Protein AF-A0A7C6WBZ3-F1 (afdb_monomer)

Solvent-accessible surface area (backbone atoms only — not comparable to full-atom values): 3735 Å² total; per-residue (Å²): 108,71,69,56,52,52,50,53,51,51,50,55,61,71,67,59,75,66,39,97,93,46,70,65,77,30,40,65,53,53,47,51,51,49,41,69,75,66,67,58,86,70,89,75,51,65,67,57,42,37,78,76,35,69,93,59,45,79,47,92

Foldseek 3Di:
DLVVLQVLLVVLQVPDDADPVRRHQAQCNSVVVSCVPPVDPPDDHLVNCLVSPVVCVPGD

pLDDT: mean 91.6, std 8.35, range [66.25, 97.75]

Nearest PDB structures (foldseek):
  7os0-assembly1_A  TM=4.575E-01  e=9.433E+00  Rhodobacter capsulatus SB 1003

Secondary structure (DSSP, 8-state):
-HHHHHHHHHHHHHT----SS--S--HHHHHHHHHHHHT--S---HHHHHHH-GGGTT--

Radius of gyration: 10.95 Å; Cα contacts (8 Å, |Δi|>4): 39; chains: 1; bounding box: 23×18×30 Å

Mean predicted aligned error: 3.27 Å

Sequence (60 aa):
MEMEIVQRLKDIAGDFEPSAEEPELTMFGLISRYNKKYKNTELIGGEWVRENIPELADLP

Structure (mmCIF, N/CA/C/O backbone):
data_AF-A0A7C6WBZ3-F1
#
_entry.id   AF-A0A7C6WBZ3-F1
#
loop_
_atom_site.group_PDB
_atom_site.id
_atom_site.type_symbol
_atom_site.label_atom_id
_atom_site.label_alt_id
_atom_site.label_comp_id
_atom_site.label_asym_id
_atom_site.label_entity_id
_atom_site.label_seq_id
_atom_site.pdbx_PDB_ins_code
_atom_site.Cartn_x
_atom_site.Cartn_y
_atom_site.Cartn_z
_atom_site.occupancy
_atom_site.B_iso_or_equiv
_atom_site.auth_seq_id
_atom_site.auth_comp_id
_atom_site.auth_asym_id
_atom_site.auth_atom_id
_atom_site.pdbx_PDB_model_num
ATOM 1 N N . MET A 1 1 ? -12.832 -1.412 12.547 1.00 67.62 1 MET A N 1
ATOM 2 C CA . MET A 1 1 ? -12.354 -0.198 11.861 1.00 67.62 1 MET A CA 1
ATOM 3 C C . MET A 1 1 ? -10.887 -0.367 11.513 1.00 67.62 1 MET A C 1
ATOM 5 O O . MET A 1 1 ? -10.593 -0.589 10.353 1.00 67.62 1 MET A O 1
ATOM 9 N N . GLU A 1 2 ? -9.998 -0.470 12.500 1.00 76.06 2 GLU A N 1
ATOM 10 C CA . GLU A 1 2 ? -8.559 -0.666 12.266 1.00 76.06 2 GLU A CA 1
ATOM 11 C C . GLU A 1 2 ? -8.213 -1.934 11.464 1.00 76.06 2 GLU A C 1
ATOM 13 O O . GLU A 1 2 ? -7.569 -1.856 10.423 1.00 76.06 2 GLU A O 1
ATOM 18 N N . MET A 1 3 ? -8.761 -3.093 11.853 1.00 84.31 3 MET A N 1
ATOM 19 C CA . MET A 1 3 ? -8.605 -4.343 11.088 1.00 84.31 3 MET A CA 1
ATOM 20 C C . MET A 1 3 ? -9.099 -4.246 9.637 1.00 84.31 3 MET A C 1
ATOM 22 O O . MET A 1 3 ? -8.568 -4.917 8.757 1.00 84.31 3 MET A O 1
ATOM 26 N N . GLU A 1 4 ? -10.120 -3.428 9.379 1.00 90.62 4 GLU A N 1
ATOM 27 C CA . GLU A 1 4 ? -10.663 -3.255 8.032 1.00 90.62 4 GLU A CA 1
ATOM 28 C C . GLU A 1 4 ? -9.723 -2.404 7.170 1.00 90.62 4 GLU A C 1
ATOM 30 O O . GLU A 1 4 ? -9.507 -2.723 6.004 1.00 90.62 4 GLU A O 1
ATOM 35 N N . ILE A 1 5 ? -9.103 -1.371 7.751 1.00 91.31 5 ILE A N 1
ATOM 36 C CA . ILE A 1 5 ? -8.055 -0.577 7.098 1.00 91.31 5 ILE A CA 1
ATOM 37 C C . ILE A 1 5 ? -6.852 -1.463 6.762 1.00 91.31 5 ILE A C 1
ATOM 39 O O . ILE A 1 5 ? -6.394 -1.460 5.619 1.00 91.31 5 ILE A O 1
ATOM 43 N N . VAL A 1 6 ? -6.386 -2.263 7.729 1.00 94.19 6 VAL A N 1
A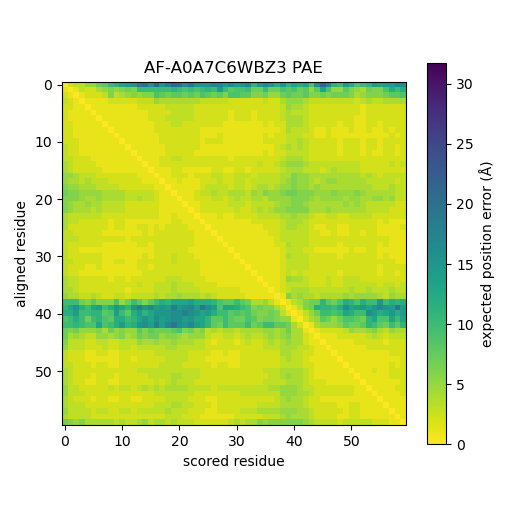TOM 44 C CA . VAL A 1 6 ? -5.262 -3.192 7.538 1.00 94.19 6 VAL A CA 1
ATOM 45 C C . VAL A 1 6 ? -5.539 -4.154 6.390 1.00 94.19 6 VAL A C 1
ATOM 47 O O . VAL A 1 6 ? -4.715 -4.273 5.484 1.00 94.19 6 VAL A O 1
ATOM 50 N N . GLN A 1 7 ? -6.706 -4.804 6.384 1.00 94.69 7 GLN A N 1
ATOM 51 C CA . GLN A 1 7 ? -7.042 -5.760 5.331 1.00 94.69 7 GLN A CA 1
ATOM 52 C C . GLN A 1 7 ? -7.093 -5.085 3.959 1.00 94.69 7 GLN A C 1
ATOM 54 O O . GLN A 1 7 ? -6.474 -5.561 3.017 1.00 94.69 7 GLN A O 1
ATOM 59 N N . ARG A 1 8 ? -7.746 -3.926 3.853 1.00 94.75 8 ARG A N 1
ATOM 60 C CA . ARG A 1 8 ? -7.848 -3.183 2.591 1.00 94.75 8 ARG A CA 1
ATOM 61 C C . ARG A 1 8 ? -6.490 -2.739 2.044 1.00 94.75 8 ARG A C 1
ATOM 63 O O . ARG A 1 8 ? -6.321 -2.709 0.827 1.00 94.7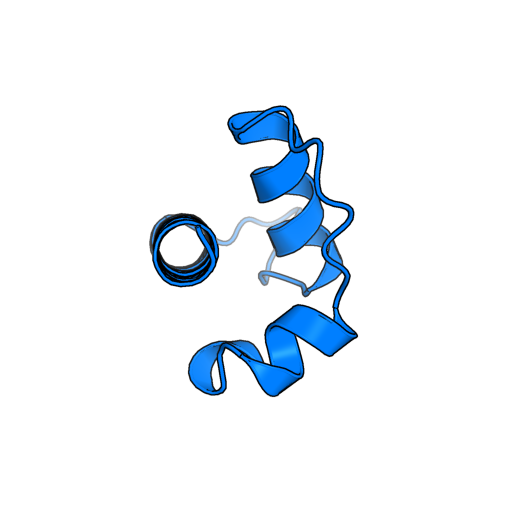5 8 ARG A O 1
ATOM 70 N N . LEU A 1 9 ? -5.550 -2.356 2.910 1.00 95.25 9 LEU A N 1
ATOM 71 C CA . LEU A 1 9 ? -4.186 -2.004 2.506 1.00 95.25 9 LEU A CA 1
ATOM 72 C C . LEU A 1 9 ? -3.413 -3.240 2.036 1.00 95.25 9 LEU A C 1
ATOM 74 O O . LEU A 1 9 ? -2.753 -3.175 1.001 1.00 95.25 9 LEU A O 1
ATOM 78 N N . LYS A 1 10 ? -3.550 -4.374 2.733 1.00 96.81 10 LYS A N 1
ATOM 79 C CA . LYS A 1 10 ? -2.969 -5.654 2.301 1.00 96.81 10 LYS A CA 1
ATOM 80 C C . LYS A 1 10 ? -3.531 -6.114 0.957 1.00 96.81 10 LYS A C 1
ATOM 82 O O . LYS A 1 10 ? -2.755 -6.542 0.112 1.00 96.81 10 LYS A O 1
ATOM 87 N N . ASP A 1 11 ? -4.832 -5.952 0.728 1.00 96.94 11 ASP A N 1
ATOM 88 C CA . ASP A 1 11 ? -5.466 -6.283 -0.551 1.00 96.94 11 ASP A CA 1
ATOM 89 C C . ASP A 1 11 ? -4.901 -5.413 -1.684 1.00 96.94 11 ASP A C 1
ATOM 91 O O . ASP A 1 11 ? -4.517 -5.925 -2.726 1.00 96.94 11 ASP A O 1
ATOM 95 N N . ILE A 1 12 ? -4.765 -4.096 -1.471 1.00 96.44 12 ILE A N 1
ATOM 96 C CA . ILE A 1 12 ? -4.157 -3.198 -2.470 1.00 96.44 12 ILE A CA 1
ATOM 97 C C . ILE A 1 12 ? -2.707 -3.588 -2.763 1.00 96.44 12 ILE A C 1
ATOM 99 O O . ILE A 1 12 ? -2.290 -3.518 -3.917 1.00 96.44 12 ILE A O 1
ATOM 103 N N . ALA A 1 13 ? -1.942 -3.958 -1.734 1.00 97.44 13 ALA A N 1
ATOM 104 C CA . ALA A 1 13 ? -0.562 -4.390 -1.904 1.00 97.44 13 ALA A CA 1
ATOM 105 C C . ALA A 1 13 ? -0.465 -5.731 -2.649 1.00 97.44 13 ALA A C 1
ATOM 107 O O . ALA A 1 13 ? 0.404 -5.887 -3.499 1.00 97.44 13 ALA A O 1
ATOM 108 N N . GLY A 1 14 ? -1.367 -6.675 -2.364 1.00 97.31 14 GLY A N 1
ATOM 109 C CA . GLY A 1 14 ? -1.434 -7.972 -3.042 1.00 97.31 14 GLY A CA 1
ATOM 110 C C . GLY A 1 14 ? -1.906 -7.882 -4.494 1.00 97.31 14 GLY A C 1
ATOM 111 O O . GLY A 1 14 ? -1.452 -8.661 -5.325 1.00 97.31 14 GLY A O 1
ATOM 112 N N . ASP A 1 15 ? -2.761 -6.907 -4.804 1.00 96.88 15 ASP A N 1
ATOM 113 C CA . ASP A 1 15 ? -3.260 -6.630 -6.157 1.00 96.88 15 ASP A CA 1
ATOM 114 C C . ASP A 1 15 ? -2.299 -5.743 -6.979 1.00 96.88 15 ASP A C 1
ATOM 116 O O . ASP A 1 15 ? -2.602 -5.391 -8.123 1.00 96.88 15 ASP A O 1
ATOM 120 N N . PHE A 1 16 ? -1.174 -5.300 -6.406 1.00 97.00 16 PHE A N 1
ATOM 121 C CA . PHE A 1 16 ? -0.242 -4.426 -7.111 1.00 97.00 16 PHE A CA 1
ATOM 122 C C . PHE A 1 16 ? 0.540 -5.196 -8.180 1.00 97.00 16 PHE A C 1
ATOM 124 O O . PHE A 1 16 ? 1.328 -6.091 -7.877 1.00 97.00 16 PHE A O 1
ATOM 131 N N . GLU A 1 17 ? 0.378 -4.775 -9.433 1.00 95.94 17 GLU A N 1
ATOM 132 C CA . GLU A 1 17 ? 1.167 -5.256 -10.563 1.00 95.94 17 GLU A CA 1
ATOM 133 C C . GLU A 1 17 ? 2.189 -4.188 -10.989 1.00 95.94 17 GLU A C 1
ATOM 135 O O . GLU A 1 17 ? 1.790 -3.105 -11.436 1.00 95.94 17 GLU A O 1
ATOM 140 N N . PRO A 1 18 ? 3.501 -4.473 -10.875 1.00 95.81 18 PRO A N 1
ATOM 141 C CA . PRO A 1 18 ? 4.549 -3.605 -11.391 1.00 95.81 18 PRO A CA 1
ATOM 142 C C . PRO A 1 18 ? 4.383 -3.299 -12.880 1.00 95.81 18 PRO A C 1
ATOM 144 O O . PRO A 1 18 ? 4.046 -4.167 -13.687 1.00 95.81 18 PRO A O 1
ATOM 147 N N . SER A 1 19 ? 4.717 -2.074 -13.266 1.00 95.44 19 SER A N 1
ATOM 148 C CA . SER A 1 19 ? 4.747 -1.634 -14.659 1.00 95.44 19 SER A CA 1
ATOM 149 C C . SER A 1 19 ? 6.017 -0.840 -14.962 1.00 95.44 19 SER A C 1
ATOM 151 O O . SER A 1 19 ? 6.783 -0.499 -14.066 1.00 95.44 19 SER A O 1
ATOM 153 N N . ALA A 1 20 ? 6.247 -0.513 -16.236 1.00 95.62 20 ALA A N 1
ATOM 154 C CA . ALA A 1 20 ? 7.382 0.326 -16.624 1.00 95.62 20 ALA A CA 1
ATOM 155 C C . ALA A 1 20 ? 7.323 1.741 -16.008 1.00 95.62 20 ALA A C 1
ATOM 157 O O . ALA A 1 20 ? 8.365 2.352 -15.793 1.00 95.62 20 ALA A O 1
ATOM 158 N N . GLU A 1 21 ? 6.119 2.255 -15.736 1.00 92.00 21 GLU A N 1
ATOM 159 C CA . GLU A 1 21 ? 5.903 3.587 -15.152 1.00 92.00 21 GLU A CA 1
ATOM 160 C C . GLU A 1 21 ? 5.909 3.563 -13.616 1.00 92.00 21 GLU A C 1
ATOM 162 O O . GLU A 1 21 ? 6.307 4.538 -12.983 1.00 92.00 21 GLU A O 1
ATOM 167 N N . GLU A 1 22 ? 5.500 2.443 -13.016 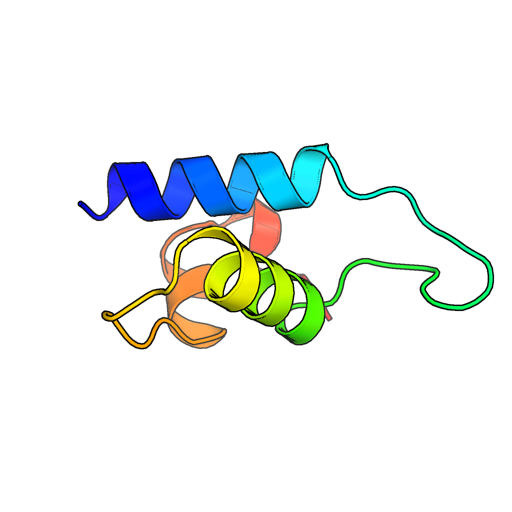1.00 94.38 22 GLU A N 1
ATOM 168 C CA . GLU A 1 22 ? 5.479 2.220 -11.568 1.00 94.38 22 GLU A CA 1
ATOM 169 C C . GLU A 1 22 ? 6.064 0.824 -11.279 1.00 94.38 22 GLU A C 1
ATOM 171 O O . GLU A 1 22 ? 5.319 -0.159 -11.227 1.00 94.38 22 GLU A O 1
ATOM 176 N N . PRO A 1 23 ? 7.400 0.701 -11.168 1.00 96.12 23 PRO A N 1
ATOM 177 C CA . PRO A 1 23 ? 8.076 -0.596 -11.058 1.00 96.12 23 PRO A CA 1
ATOM 178 C C . PRO A 1 23 ? 7.957 -1.234 -9.670 1.00 96.12 23 PRO A C 1
ATOM 180 O O . PRO A 1 23 ? 8.198 -2.429 -9.520 1.00 96.12 23 PRO A O 1
ATOM 183 N N . GLU A 1 24 ? 7.592 -0.458 -8.654 1.00 96.75 24 GLU A N 1
ATOM 184 C CA . GLU A 1 24 ? 7.414 -0.927 -7.285 1.00 96.75 24 GLU A CA 1
ATOM 185 C C . GLU A 1 24 ? 6.300 -0.150 -6.589 1.00 96.75 24 GLU A C 1
ATOM 187 O O . GLU A 1 24 ? 6.019 1.006 -6.920 1.00 96.75 24 GLU A O 1
ATOM 192 N N . LEU A 1 25 ? 5.668 -0.789 -5.606 1.00 97.75 25 LEU A N 1
ATOM 193 C CA . LEU A 1 25 ? 4.685 -0.124 -4.770 1.00 97.75 25 LEU A CA 1
ATOM 194 C C . LEU A 1 25 ? 5.415 0.715 -3.724 1.00 97.75 25 LEU A C 1
ATOM 196 O O . LEU A 1 25 ? 6.174 0.187 -2.919 1.00 97.75 25 LEU A O 1
ATOM 200 N N . THR A 1 26 ? 5.139 2.013 -3.697 1.00 97.38 26 THR A N 1
ATOM 201 C CA . THR A 1 26 ? 5.643 2.917 -2.653 1.00 97.38 26 THR A CA 1
ATOM 202 C C . THR A 1 26 ? 4.609 3.095 -1.546 1.00 97.38 26 THR A C 1
ATOM 204 O O . THR A 1 26 ? 3.409 2.888 -1.763 1.00 97.38 26 THR A O 1
ATOM 207 N N . MET A 1 27 ? 5.032 3.553 -0.368 1.00 97.19 27 MET A N 1
ATOM 208 C CA . MET A 1 27 ? 4.119 3.896 0.726 1.00 97.19 27 MET A CA 1
ATOM 209 C C . MET A 1 27 ? 3.105 4.963 0.288 1.00 97.19 27 MET A C 1
ATOM 211 O O . MET A 1 27 ? 1.907 4.867 0.566 1.00 97.19 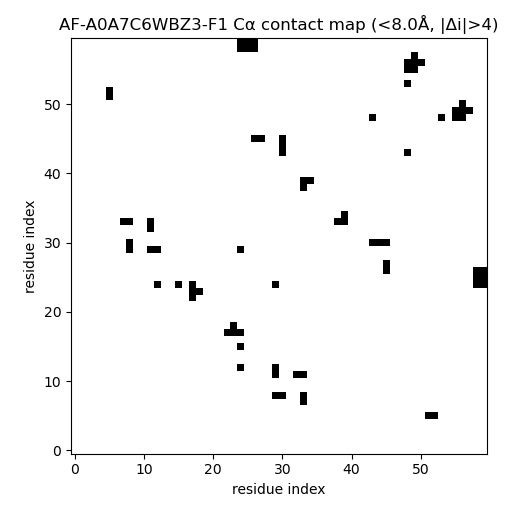27 MET A O 1
ATOM 215 N N . PHE A 1 28 ? 3.571 5.966 -0.464 1.00 95.12 28 PHE A N 1
ATOM 216 C CA . PHE A 1 28 ? 2.697 6.974 -1.058 1.00 95.12 28 PHE A CA 1
ATOM 217 C C . PHE A 1 28 ? 1.702 6.353 -2.047 1.00 95.12 28 PHE A C 1
ATOM 219 O O . PHE A 1 28 ? 0.510 6.659 -1.989 1.00 95.12 28 PHE A O 1
ATOM 226 N N . GLY A 1 29 ? 2.167 5.462 -2.928 1.00 95.50 29 GLY A N 1
ATOM 227 C CA . GLY A 1 29 ? 1.327 4.762 -3.901 1.00 95.50 29 GLY A CA 1
ATOM 228 C C . GLY A 1 29 ? 0.234 3.926 -3.232 1.00 95.50 29 GLY A C 1
ATOM 229 O O . GLY A 1 29 ? -0.939 4.037 -3.598 1.00 95.50 29 GLY A O 1
ATOM 230 N N . LEU A 1 30 ? 0.590 3.169 -2.192 1.00 96.50 30 LEU A N 1
ATOM 231 C CA . LEU A 1 30 ? -0.337 2.378 -1.381 1.00 96.50 30 L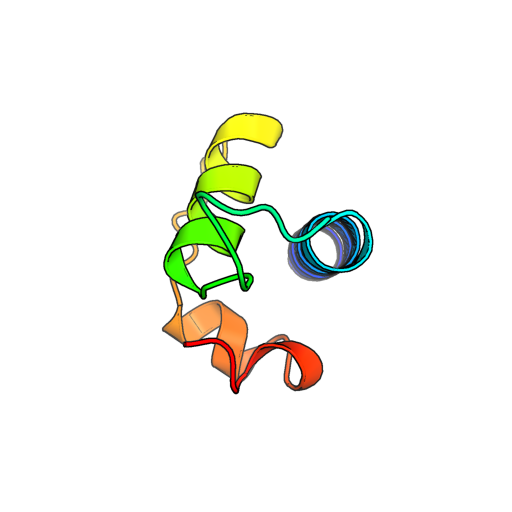EU A CA 1
ATOM 232 C C . LEU A 1 30 ? -1.444 3.256 -0.775 1.00 96.50 30 LEU A C 1
ATOM 234 O O . LEU A 1 30 ? -2.634 2.993 -0.971 1.00 96.50 30 LEU A O 1
ATOM 238 N N . ILE A 1 31 ? -1.061 4.333 -0.084 1.00 94.62 31 ILE A N 1
ATOM 239 C CA . ILE A 1 31 ? -2.007 5.244 0.579 1.00 94.62 31 ILE A CA 1
ATOM 240 C C . ILE A 1 31 ? -2.874 5.979 -0.448 1.00 94.62 31 ILE A C 1
ATOM 242 O O . ILE A 1 31 ? -4.083 6.118 -0.259 1.00 94.62 31 ILE A O 1
ATOM 246 N N . SER A 1 32 ? -2.290 6.416 -1.564 1.00 92.94 32 SER A N 1
ATOM 247 C CA . SER A 1 32 ? -3.011 7.079 -2.653 1.00 92.94 32 SER A CA 1
ATOM 248 C C . SER A 1 32 ? -4.105 6.176 -3.233 1.00 92.94 32 SER A C 1
ATOM 250 O O . SER A 1 32 ? -5.264 6.589 -3.361 1.00 92.94 32 SER A O 1
ATOM 252 N N . ARG A 1 33 ? -3.779 4.903 -3.498 1.00 93.88 33 ARG A N 1
ATOM 253 C CA . ARG A 1 33 ? -4.736 3.885 -3.963 1.00 93.88 33 ARG A CA 1
ATOM 254 C 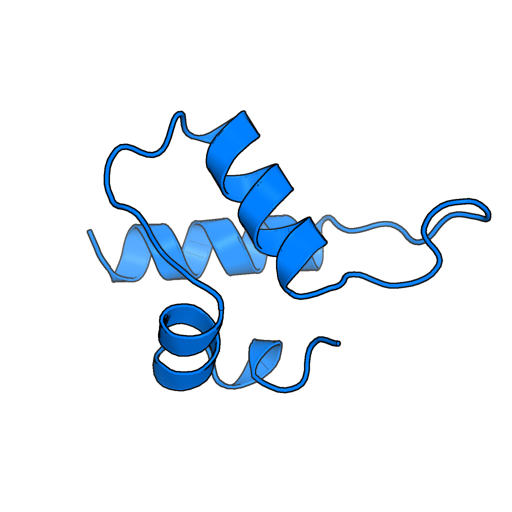C . ARG A 1 33 ? -5.831 3.631 -2.931 1.00 93.88 33 ARG A C 1
ATOM 256 O O . ARG A 1 33 ? -7.007 3.594 -3.298 1.00 93.88 33 ARG A O 1
ATOM 263 N N . TYR A 1 34 ? -5.469 3.526 -1.653 1.00 93.94 34 TYR A N 1
ATOM 264 C CA . TYR A 1 34 ? -6.425 3.342 -0.562 1.00 93.94 34 TYR A CA 1
ATOM 265 C C . TYR A 1 34 ? -7.418 4.505 -0.467 1.00 93.94 34 TYR A C 1
ATOM 267 O O . TYR A 1 34 ? -8.635 4.296 -0.517 1.00 93.94 34 TYR A O 1
ATOM 275 N N . ASN A 1 35 ? -6.911 5.738 -0.434 1.00 90.50 35 ASN A N 1
ATOM 276 C CA . ASN A 1 35 ? -7.725 6.948 -0.350 1.00 90.50 35 ASN A CA 1
ATOM 277 C C . ASN A 1 35 ? -8.664 7.083 -1.553 1.00 90.50 35 ASN A C 1
ATOM 279 O O . ASN A 1 35 ? -9.846 7.399 -1.386 1.00 90.50 35 ASN A O 1
ATOM 283 N N . LYS A 1 36 ? -8.168 6.780 -2.759 1.00 91.00 36 LYS A N 1
ATOM 284 C CA . LYS A 1 36 ? -8.966 6.797 -3.991 1.00 91.00 36 LYS A CA 1
ATOM 2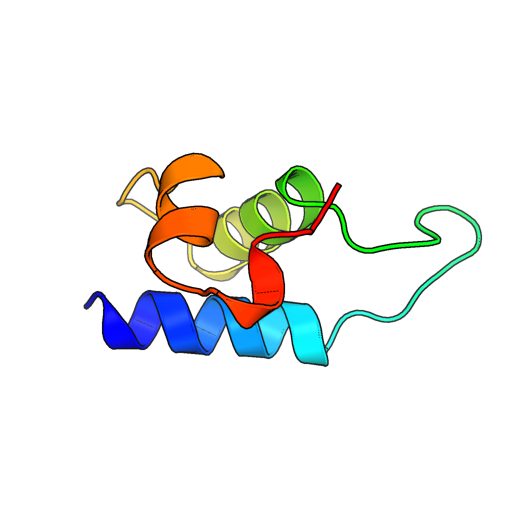85 C C . LYS A 1 36 ? -10.073 5.738 -3.982 1.00 91.00 36 LYS A C 1
ATOM 287 O O . LYS A 1 36 ? -11.189 6.043 -4.399 1.00 91.00 36 LYS A O 1
ATOM 292 N N . LYS A 1 37 ? -9.784 4.513 -3.524 1.00 91.56 37 LYS A N 1
ATOM 293 C CA . LYS A 1 37 ? -10.724 3.376 -3.553 1.00 91.56 37 LYS A CA 1
ATOM 294 C C . LYS A 1 37 ? -11.826 3.499 -2.500 1.00 91.56 37 LYS A C 1
ATOM 296 O O . LYS A 1 37 ? -12.983 3.232 -2.809 1.00 91.56 37 LYS A O 1
ATOM 301 N N . TYR A 1 38 ? -11.491 3.932 -1.285 1.00 87.94 38 TYR A N 1
ATOM 302 C CA . TYR A 1 38 ? -12.413 3.882 -0.144 1.00 87.94 38 TYR A CA 1
ATOM 303 C C . TYR A 1 38 ? -12.945 5.247 0.315 1.00 87.94 38 TYR A C 1
ATOM 305 O O . TYR A 1 38 ? -13.669 5.294 1.305 1.00 87.94 38 TYR A O 1
ATOM 313 N N . LYS A 1 39 ? -12.633 6.346 -0.399 1.00 74.00 39 LYS A N 1
ATOM 314 C CA . LYS A 1 39 ? -13.032 7.729 -0.039 1.00 74.00 39 LYS A CA 1
ATOM 315 C C . LYS A 1 39 ? -12.754 8.032 1.431 1.00 74.00 39 LYS A C 1
ATOM 317 O O . LYS A 1 39 ? -13.618 8.482 2.180 1.00 74.00 39 LYS A O 1
ATOM 322 N N . ASN A 1 40 ? -11.545 7.677 1.826 1.00 67.06 40 ASN A N 1
ATOM 323 C CA . ASN A 1 40 ? -11.177 7.546 3.213 1.00 67.06 40 ASN A CA 1
ATOM 324 C C . ASN A 1 40 ? -11.321 8.877 3.974 1.00 67.06 40 ASN A C 1
ATOM 326 O O . ASN A 1 40 ? -10.740 9.888 3.581 1.00 67.06 40 ASN A O 1
ATOM 330 N N . THR A 1 41 ? -12.108 8.866 5.050 1.00 68.62 41 THR A N 1
ATOM 331 C CA . THR A 1 41 ? -12.319 10.018 5.941 1.00 68.62 41 THR A CA 1
ATOM 332 C C . THR A 1 41 ? -11.317 10.058 7.091 1.00 68.62 41 THR A C 1
ATOM 334 O O . THR A 1 41 ? -11.128 11.109 7.698 1.00 68.62 41 THR A O 1
ATOM 337 N N . GLU A 1 42 ? -10.678 8.928 7.398 1.00 66.25 42 GLU A N 1
ATOM 338 C CA . GLU A 1 42 ? -9.680 8.802 8.458 1.00 66.25 42 GLU A CA 1
ATOM 339 C C . GLU A 1 42 ? -8.292 8.975 7.837 1.00 66.25 42 GLU A C 1
ATOM 341 O O . GLU A 1 42 ?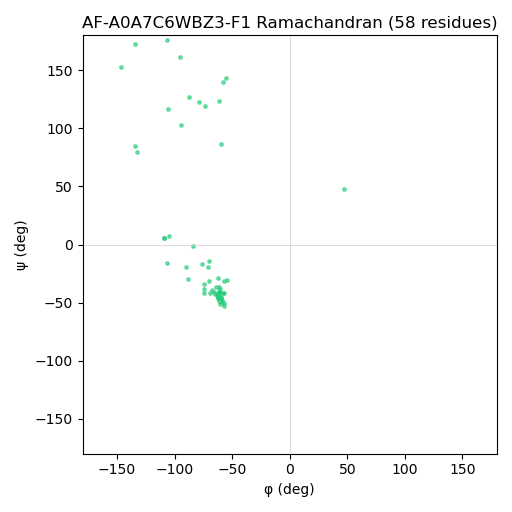 -7.808 8.085 7.152 1.00 66.25 42 GLU A O 1
ATOM 346 N N . LEU A 1 43 ? -7.663 10.140 8.002 1.00 71.06 43 LEU A N 1
ATOM 347 C CA . LEU A 1 43 ? -6.340 10.448 7.439 1.00 71.06 43 LEU A CA 1
ATOM 348 C C . LEU A 1 43 ? -5.262 9.476 7.963 1.00 71.06 43 LEU A C 1
ATOM 350 O O . LEU A 1 43 ? -4.579 9.773 8.938 1.00 71.06 43 LEU A O 1
ATOM 354 N N . ILE A 1 44 ? -5.089 8.325 7.311 1.00 85.56 44 ILE A N 1
ATOM 355 C CA . ILE A 1 44 ? -3.990 7.394 7.583 1.00 85.56 44 ILE A CA 1
ATOM 356 C C . ILE A 1 44 ? -2.769 7.774 6.747 1.00 85.56 44 ILE A C 1
ATOM 358 O O . ILE A 1 44 ? -2.848 7.962 5.530 1.00 85.56 44 ILE A O 1
ATOM 362 N N . GLY A 1 45 ? -1.640 7.926 7.435 1.00 90.19 45 GLY A N 1
ATOM 363 C CA . GLY A 1 45 ? -0.344 8.260 6.854 1.00 90.19 45 GLY A CA 1
ATOM 364 C C . GLY A 1 45 ? 0.612 7.070 6.843 1.00 90.19 45 GLY A C 1
ATOM 365 O O . GLY A 1 45 ? 0.311 6.005 7.378 1.00 90.19 45 GLY A O 1
ATOM 366 N N . GLY A 1 46 ? 1.7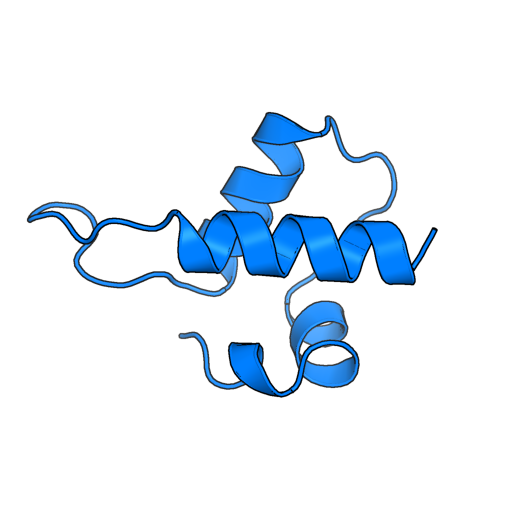95 7.269 6.258 1.00 92.31 46 GLY A N 1
ATOM 367 C CA . GLY A 1 46 ? 2.816 6.221 6.162 1.00 92.31 46 GLY A CA 1
ATOM 368 C C . GLY A 1 46 ? 3.296 5.712 7.518 1.00 92.31 46 GLY A C 1
ATOM 369 O O . GLY A 1 46 ? 3.480 4.514 7.674 1.00 92.31 46 GLY A O 1
ATOM 370 N N . GLU A 1 47 ? 3.438 6.593 8.509 1.00 94.88 47 GLU A N 1
ATOM 371 C CA . GLU A 1 47 ? 3.819 6.213 9.878 1.00 94.88 47 GLU A CA 1
ATOM 372 C C . GLU A 1 47 ? 2.819 5.225 10.487 1.00 94.88 47 GLU A C 1
ATOM 374 O O . GLU A 1 47 ? 3.213 4.150 10.930 1.00 94.88 47 GLU A O 1
ATOM 379 N N . TRP A 1 48 ? 1.520 5.517 10.366 1.00 94.69 48 TRP A N 1
ATOM 380 C CA . TRP A 1 48 ? 0.467 4.613 10.823 1.00 94.69 48 TRP A CA 1
ATOM 381 C C . TRP A 1 48 ? 0.568 3.233 10.155 1.00 94.69 48 TRP A C 1
ATOM 383 O O . TRP A 1 48 ? 0.436 2.213 10.827 1.00 94.69 48 TRP A O 1
ATOM 393 N N . VAL A 1 49 ? 0.851 3.180 8.846 1.00 95.56 49 VAL A N 1
ATOM 394 C CA . VAL A 1 49 ? 1.037 1.903 8.133 1.00 95.56 49 VAL A CA 1
ATOM 395 C C . VAL A 1 49 ? 2.244 1.138 8.677 1.00 95.56 49 VAL A C 1
ATOM 397 O O . VAL A 1 49 ? 2.131 -0.064 8.897 1.00 95.56 49 VAL A O 1
ATOM 400 N N . ARG A 1 50 ? 3.374 1.809 8.937 1.00 96.00 50 ARG A N 1
ATOM 401 C CA . ARG A 1 50 ? 4.584 1.158 9.469 1.00 96.00 50 ARG A CA 1
ATOM 402 C C . ARG A 1 50 ? 4.357 0.570 10.865 1.00 96.00 50 ARG A C 1
ATOM 404 O O . ARG A 1 50 ? 4.869 -0.506 11.154 1.00 96.00 50 ARG A O 1
ATOM 411 N N . GLU A 1 51 ? 3.570 1.236 11.705 1.00 95.50 51 GLU A N 1
ATOM 412 C CA . GLU A 1 51 ? 3.260 0.768 13.063 1.00 95.50 51 GLU A CA 1
ATOM 413 C C . GLU A 1 51 ? 2.259 -0.396 13.090 1.00 95.50 51 GLU A C 1
ATOM 415 O O . GLU A 1 51 ? 2.353 -1.275 13.946 1.00 95.50 51 GLU A O 1
ATOM 420 N N . ASN A 1 52 ? 1.308 -0.414 12.151 1.00 94.62 52 ASN A N 1
ATOM 421 C CA . ASN A 1 52 ? 0.162 -1.327 12.195 1.00 94.62 52 ASN A CA 1
ATOM 422 C C . ASN A 1 52 ? 0.238 -2.473 11.181 1.00 94.62 52 ASN A C 1
ATOM 424 O O . ASN A 1 52 ? -0.493 -3.457 11.310 1.00 94.62 52 ASN A O 1
ATOM 428 N N . ILE A 1 53 ? 1.105 -2.367 10.170 1.00 95.50 53 ILE A N 1
ATOM 429 C CA . ILE A 1 53 ? 1.269 -3.369 9.112 1.00 95.50 53 ILE A CA 1
ATOM 430 C C . ILE A 1 53 ? 2.762 -3.656 8.902 1.00 95.50 53 ILE A C 1
ATOM 432 O O . ILE A 1 53 ? 3.359 -3.155 7.945 1.00 95.50 53 ILE A O 1
ATOM 436 N N . PRO A 1 54 ? 3.381 -4.483 9.769 1.00 94.75 54 PRO A N 1
ATOM 437 C CA . PRO A 1 54 ? 4.810 -4.785 9.707 1.00 94.75 54 PRO A CA 1
ATOM 438 C C . PRO A 1 54 ? 5.271 -5.318 8.346 1.00 94.75 54 PRO A C 1
ATOM 440 O O . PRO A 1 54 ? 6.396 -5.059 7.940 1.00 94.75 54 PRO A O 1
ATOM 443 N N . GLU A 1 55 ? 4.407 -6.022 7.605 1.00 95.69 55 GLU A N 1
ATOM 444 C CA . GLU A 1 55 ? 4.758 -6.565 6.286 1.00 95.69 55 GLU A CA 1
ATOM 445 C C . GLU A 1 55 ? 4.908 -5.485 5.202 1.00 95.69 55 GLU A C 1
ATOM 447 O O . GLU A 1 55 ? 5.525 -5.730 4.170 1.00 95.69 55 GLU A O 1
ATOM 452 N N . LEU A 1 56 ? 4.337 -4.299 5.428 1.00 96.62 56 LEU A N 1
ATOM 453 C CA . LEU A 1 56 ? 4.424 -3.138 4.537 1.00 96.62 56 LEU A CA 1
ATOM 454 C C . LEU A 1 56 ? 5.306 -2.031 5.135 1.00 96.62 56 LEU A C 1
ATOM 456 O O . LEU A 1 56 ? 5.402 -0.937 4.576 1.00 96.62 56 LEU A O 1
ATOM 460 N N . ALA A 1 57 ? 5.952 -2.297 6.274 1.00 96.50 57 ALA A N 1
ATOM 461 C CA . ALA A 1 57 ? 6.709 -1.299 7.014 1.00 96.50 57 ALA A CA 1
ATOM 462 C C . ALA A 1 57 ? 8.001 -0.870 6.315 1.00 96.50 57 ALA A C 1
ATOM 464 O O . ALA A 1 57 ? 8.536 0.169 6.682 1.00 96.50 57 ALA A O 1
ATOM 465 N N . ASP A 1 58 ? 8.458 -1.614 5.307 1.00 96.56 58 ASP A N 1
ATOM 466 C CA . ASP A 1 58 ? 9.674 -1.330 4.538 1.00 96.56 58 ASP A CA 1
ATOM 467 C C . ASP A 1 58 ? 9.384 -0.771 3.138 1.00 96.56 58 ASP A C 1
ATOM 469 O O . ASP A 1 58 ? 10.309 -0.601 2.344 1.00 96.56 58 ASP A O 1
ATOM 473 N N . LEU A 1 59 ? 8.118 -0.458 2.821 1.00 95.75 59 LEU A N 1
ATOM 474 C CA . LEU A 1 59 ? 7.807 0.180 1.542 1.00 95.75 59 LEU A CA 1
ATOM 475 C C . LEU A 1 59 ? 8.581 1.510 1.401 1.00 95.75 59 LEU A C 1
ATOM 477 O O . LEU A 1 59 ? 8.671 2.259 2.396 1.00 95.75 59 LEU A O 1
ATOM 481 N N . PRO A 1 60 ? 9.099 1.802 0.188 1.00 92.94 60 PRO A N 1
ATOM 482 C CA . PRO A 1 60 ? 9.778 3.056 -0.125 1.00 92.94 60 PRO A CA 1
ATOM 483 C C . PRO A 1 60 ? 8.942 4.293 0.222 1.00 92.94 60 PRO A C 1
ATOM 485 O O . PRO A 1 60 ? 7.703 4.274 0.001 1.00 92.94 60 PRO A O 1
#